Protein AF-A0ABD5ZAT4-F1 (afdb_monomer_lite)

Sequence (156 aa):
MLRTVLRVVGIVEFFRPGALVRTAERLALENPDECEMRPWMTPVMRSEGAILMVLARRGGSLSSFKKFVGVIGVLAMLFPRAYVDYGSKIAYADAGNCEWKPWVYPATRLVGVYYVLVALNEFRKGTAEPPVEENSSDREFTSLLRRAAPLPISGR

pLDDT: mean 86.97, std 13.58, range [45.69, 97.94]

Radius of gyration: 26.73 Å; chains: 1; bounding box: 85×37×62 Å

Organism: NCBI:txid1748331

Structure (mmCIF, N/CA/C/O backbone):
data_AF-A0ABD5ZAT4-F1
#
_entry.id   AF-A0ABD5ZAT4-F1
#
loop_
_atom_site.group_PDB
_atom_site.id
_atom_site.type_symbol
_atom_site.label_atom_id
_atom_site.label_alt_id
_atom_site.label_comp_id
_atom_site.label_asym_id
_atom_site.label_entity_id
_atom_site.label_seq_id
_atom_site.pdbx_PDB_ins_code
_atom_site.Cartn_x
_atom_site.Cartn_y
_atom_site.Cartn_z
_atom_site.occupancy
_atom_site.B_iso_or_equiv
_atom_site.auth_seq_id
_atom_site.auth_comp_id
_atom_site.auth_asym_id
_atom_site.auth_atom_id
_atom_site.pdbx_PDB_model_num
ATOM 1 N N . MET A 1 1 ? -7.875 -7.387 15.931 1.00 82.69 1 MET A N 1
ATOM 2 C CA . MET A 1 1 ? -7.405 -7.794 14.588 1.00 82.69 1 MET A CA 1
ATOM 3 C C . MET A 1 1 ? -6.485 -6.762 13.944 1.00 82.69 1 MET A C 1
ATOM 5 O O . MET A 1 1 ? -5.314 -7.075 13.810 1.00 82.69 1 MET A O 1
ATOM 9 N N . LEU A 1 2 ? -6.928 -5.531 13.637 1.00 86.44 2 LEU A N 1
ATOM 10 C CA . LEU A 1 2 ? -6.074 -4.542 12.943 1.00 86.44 2 LEU A CA 1
ATOM 11 C C . LEU A 1 2 ? -4.723 -4.280 13.637 1.00 86.44 2 LEU A C 1
ATOM 13 O O . LEU A 1 2 ? -3.692 -4.362 12.992 1.00 86.44 2 LEU A O 1
ATOM 17 N N . ARG A 1 3 ? -4.696 -4.057 14.960 1.00 89.62 3 ARG A N 1
ATOM 18 C CA . ARG A 1 3 ? -3.431 -3.868 15.706 1.00 89.62 3 ARG A CA 1
ATOM 19 C C . ARG A 1 3 ? -2.473 -5.059 15.590 1.00 89.62 3 ARG A C 1
ATOM 21 O O . ARG A 1 3 ? -1.267 -4.860 15.533 1.00 89.62 3 ARG A O 1
ATOM 28 N N . THR A 1 4 ? -3.001 -6.282 15.550 1.00 91.38 4 THR A N 1
ATOM 29 C CA . THR A 1 4 ? -2.197 -7.496 15.352 1.00 91.38 4 THR A CA 1
ATOM 30 C C . THR A 1 4 ? -1.582 -7.504 13.958 1.00 91.38 4 THR A C 1
ATOM 32 O O . THR A 1 4 ? -0.388 -7.743 13.839 1.00 91.38 4 THR A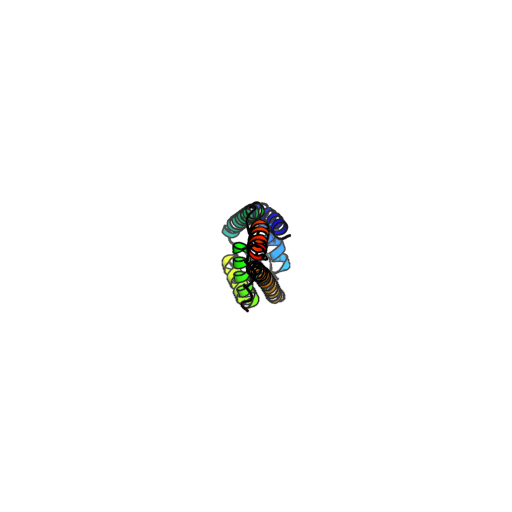 O 1
ATOM 35 N N . VAL A 1 5 ? -2.369 -7.164 12.931 1.00 90.88 5 VAL A N 1
ATOM 36 C CA . VAL A 1 5 ? -1.883 -7.042 11.548 1.00 90.88 5 VAL A CA 1
ATOM 37 C C . VAL A 1 5 ? -0.784 -5.984 11.459 1.00 90.88 5 VAL A C 1
ATOM 39 O O . VAL A 1 5 ? 0.312 -6.305 11.022 1.00 90.88 5 VAL A O 1
ATOM 42 N N . LEU A 1 6 ? -1.024 -4.768 11.969 1.00 91.81 6 LEU A N 1
ATOM 43 C CA . LEU A 1 6 ? -0.026 -3.687 11.978 1.00 91.81 6 LEU A CA 1
ATOM 44 C C . LEU A 1 6 ? 1.262 -4.098 12.701 1.00 91.81 6 LEU A C 1
ATOM 46 O O . LEU A 1 6 ? 2.353 -3.755 12.264 1.00 91.81 6 LEU A O 1
ATOM 50 N N . ARG A 1 7 ? 1.148 -4.853 13.801 1.00 94.19 7 ARG A N 1
ATOM 51 C CA . ARG A 1 7 ? 2.309 -5.356 14.540 1.00 94.19 7 ARG A CA 1
ATOM 52 C C . ARG A 1 7 ? 3.110 -6.359 13.717 1.00 94.19 7 ARG A C 1
ATOM 54 O O . ARG A 1 7 ? 4.326 -6.237 13.661 1.00 94.19 7 ARG A O 1
ATOM 61 N N . VAL A 1 8 ? 2.448 -7.350 13.124 1.00 94.75 8 VAL A N 1
ATOM 62 C CA . VAL A 1 8 ? 3.117 -8.395 12.336 1.00 94.75 8 VAL A CA 1
ATOM 63 C C . VAL A 1 8 ? 3.771 -7.781 11.102 1.00 94.75 8 VAL A C 1
ATOM 65 O O . VAL A 1 8 ? 4.966 -7.973 10.904 1.00 94.75 8 VAL A O 1
ATOM 68 N N . VAL A 1 9 ? 3.021 -6.988 10.332 1.00 92.38 9 VAL A N 1
ATOM 69 C CA . VAL A 1 9 ? 3.533 -6.288 9.144 1.00 92.38 9 VAL A CA 1
ATOM 70 C C . VAL A 1 9 ? 4.695 -5.375 9.527 1.00 92.38 9 VAL A C 1
ATOM 72 O O . VAL A 1 9 ? 5.774 -5.501 8.959 1.00 92.38 9 VAL A O 1
ATOM 75 N N . GLY A 1 10 ? 4.531 -4.554 10.570 1.00 93.75 10 GLY A N 1
ATOM 76 C CA . GLY A 1 10 ? 5.574 -3.628 11.000 1.00 93.75 10 GLY A CA 1
ATOM 77 C C . GLY A 1 10 ? 6.863 -4.313 11.463 1.00 93.75 10 GLY A C 1
ATOM 78 O O . GLY A 1 10 ? 7.951 -3.812 11.195 1.00 93.75 10 GLY A O 1
ATOM 79 N N . ILE A 1 11 ? 6.775 -5.485 12.105 1.00 95.62 11 ILE A N 1
ATOM 80 C CA . ILE A 1 11 ? 7.957 -6.295 12.444 1.00 95.62 11 ILE A CA 1
ATOM 81 C C . ILE A 1 11 ? 8.647 -6.790 11.168 1.00 95.62 11 ILE A C 1
ATOM 83 O O . ILE A 1 11 ? 9.867 -6.675 11.044 1.00 95.62 11 ILE A O 1
ATOM 87 N N . VAL A 1 12 ? 7.889 -7.340 10.219 1.00 94.94 12 VAL A N 1
ATOM 88 C CA . VAL A 1 12 ? 8.457 -7.895 8.983 1.00 94.94 12 VAL A CA 1
ATOM 89 C C . VAL A 1 12 ? 9.127 -6.800 8.148 1.00 94.94 12 VAL A C 1
ATOM 91 O O . VAL A 1 12 ? 10.279 -6.975 7.752 1.00 94.94 12 VAL A O 1
ATOM 94 N N . GLU A 1 13 ? 8.462 -5.662 7.941 1.00 92.69 13 GLU A N 1
ATOM 95 C CA . GLU A 1 13 ? 8.998 -4.521 7.183 1.00 92.69 13 GLU A CA 1
ATOM 96 C C . GLU A 1 13 ? 10.232 -3.903 7.838 1.00 92.69 13 GLU A C 1
ATOM 98 O O . GLU A 1 13 ? 11.193 -3.560 7.152 1.00 92.69 13 GLU A O 1
ATOM 103 N N . PHE A 1 14 ? 10.256 -3.809 9.168 1.00 95.31 14 PHE A N 1
ATOM 104 C CA . PHE A 1 14 ? 11.393 -3.231 9.875 1.00 95.31 14 PHE A CA 1
ATOM 105 C C . PHE A 1 14 ? 12.643 -4.118 9.793 1.00 95.31 14 PHE A C 1
ATOM 107 O O . PHE A 1 14 ? 13.739 -3.643 9.486 1.00 95.31 14 PHE A O 1
ATOM 114 N N . PHE A 1 15 ? 12.497 -5.419 10.059 1.00 95.62 15 PHE A N 1
ATOM 115 C CA . PHE A 1 15 ? 13.648 -6.319 10.150 1.00 95.62 15 PHE A CA 1
ATOM 116 C C . PHE A 1 15 ? 14.069 -6.900 8.803 1.00 95.62 15 PHE A C 1
ATOM 118 O O . PHE A 1 15 ? 15.264 -7.095 8.570 1.00 95.62 15 PHE A O 1
ATOM 125 N N . ARG A 1 16 ? 13.119 -7.204 7.915 1.00 94.31 16 ARG A N 1
ATOM 126 C CA . ARG A 1 16 ? 13.392 -7.876 6.637 1.00 94.31 16 ARG A CA 1
ATOM 127 C C . ARG A 1 16 ? 12.632 -7.249 5.462 1.00 94.31 16 ARG A C 1
ATOM 129 O O . ARG A 1 16 ? 11.963 -7.982 4.729 1.00 94.31 16 ARG A O 1
ATOM 136 N N . PRO A 1 17 ? 12.812 -5.939 5.199 1.00 91.62 17 PRO A N 1
ATOM 137 C CA . PRO A 1 17 ? 12.137 -5.266 4.088 1.00 91.62 17 PRO A CA 1
ATOM 138 C C . PRO A 1 17 ? 12.448 -5.946 2.750 1.00 91.62 17 PRO A C 1
ATOM 140 O O . PRO A 1 17 ? 11.538 -6.301 2.013 1.00 91.62 17 PRO A O 1
ATOM 143 N N . GLY A 1 18 ? 13.719 -6.271 2.482 1.00 91.50 18 GLY A N 1
ATOM 144 C CA . GLY A 1 18 ? 14.108 -6.911 1.221 1.00 91.50 18 GLY A CA 1
ATOM 145 C C . GLY A 1 18 ? 13.527 -8.314 1.009 1.00 91.50 18 GLY A C 1
ATOM 146 O O . GLY A 1 18 ? 13.319 -8.719 -0.127 1.00 91.50 18 GLY A O 1
ATOM 147 N N . ALA A 1 19 ? 13.241 -9.074 2.073 1.00 91.75 19 ALA A N 1
ATOM 148 C CA . ALA A 1 19 ? 12.583 -10.375 1.916 1.00 91.75 19 ALA A CA 1
ATOM 149 C C . ALA A 1 19 ? 11.103 -10.211 1.539 1.00 91.75 19 ALA A C 1
ATOM 151 O O . ALA A 1 19 ? 10.592 -10.981 0.726 1.00 91.75 19 ALA A O 1
ATOM 152 N N . LEU A 1 20 ? 10.439 -9.200 2.108 1.00 90.81 20 LEU A N 1
ATOM 153 C CA . LEU A 1 20 ? 9.064 -8.847 1.773 1.00 90.81 20 LEU A CA 1
ATOM 154 C C . LEU A 1 20 ? 8.967 -8.357 0.325 1.00 90.81 20 LEU A C 1
ATOM 156 O O . LEU A 1 20 ? 8.153 -8.891 -0.423 1.00 90.81 20 LEU A O 1
ATOM 160 N N . VAL A 1 21 ? 9.848 -7.435 -0.082 1.00 92.62 21 VAL A N 1
ATOM 161 C CA . VAL A 1 21 ? 9.916 -6.912 -1.458 1.00 92.62 21 VAL A CA 1
ATOM 162 C C . VAL A 1 21 ? 10.120 -8.038 -2.462 1.00 92.62 21 VAL A C 1
ATOM 164 O O . VAL A 1 21 ? 9.254 -8.243 -3.299 1.00 92.62 21 VAL A O 1
ATOM 167 N N . ARG A 1 22 ? 11.161 -8.867 -2.301 1.00 93.25 22 ARG A N 1
ATOM 168 C CA . ARG A 1 22 ? 11.422 -9.984 -3.228 1.00 93.25 22 ARG A CA 1
ATOM 169 C C . ARG A 1 22 ? 10.258 -10.964 -3.338 1.00 93.25 22 ARG A C 1
ATOM 171 O O . ARG A 1 22 ? 10.038 -11.559 -4.387 1.00 93.25 22 ARG A O 1
ATOM 178 N N . THR A 1 23 ? 9.527 -11.180 -2.246 1.00 94.75 23 THR A N 1
ATOM 179 C CA . THR A 1 23 ? 8.347 -12.056 -2.267 1.00 94.75 23 THR A CA 1
ATOM 180 C C . THR A 1 23 ? 7.201 -11.402 -3.038 1.00 94.75 23 THR A C 1
ATOM 182 O O . THR A 1 23 ? 6.550 -12.069 -3.839 1.00 94.75 23 THR A O 1
ATOM 185 N N . ALA A 1 24 ? 6.972 -10.105 -2.820 1.00 92.62 24 ALA A N 1
ATOM 186 C CA . ALA A 1 24 ? 5.960 -9.336 -3.532 1.00 92.62 24 ALA A CA 1
ATOM 187 C C . ALA A 1 24 ? 6.279 -9.228 -5.032 1.00 92.62 24 ALA A C 1
ATOM 189 O O . ALA A 1 24 ? 5.399 -9.475 -5.849 1.00 92.62 24 ALA A O 1
ATOM 190 N N . GLU A 1 25 ? 7.533 -8.948 -5.390 1.00 94.94 25 GLU A N 1
ATOM 191 C CA . GLU A 1 25 ? 8.031 -8.903 -6.769 1.00 94.94 25 GLU A CA 1
ATOM 192 C C . GLU A 1 25 ? 7.818 -10.239 -7.477 1.00 94.94 25 GLU A C 1
ATOM 194 O O . GLU A 1 25 ? 7.163 -10.279 -8.510 1.00 94.94 25 GLU A O 1
ATOM 199 N N . ARG A 1 26 ? 8.257 -11.361 -6.892 1.00 95.69 26 ARG A N 1
ATOM 200 C CA . ARG A 1 26 ? 8.049 -12.698 -7.483 1.00 95.69 26 ARG A CA 1
ATOM 201 C C . ARG A 1 26 ? 6.583 -13.043 -7.709 1.00 95.69 26 ARG A C 1
ATOM 203 O O . ARG A 1 26 ? 6.258 -13.815 -8.608 1.00 95.69 26 ARG A O 1
ATOM 210 N N . LEU A 1 27 ? 5.706 -12.527 -6.853 1.00 95.88 27 LEU A N 1
ATOM 211 C CA . LEU A 1 27 ? 4.276 -12.750 -6.980 1.00 95.88 27 LEU A CA 1
ATOM 212 C C . LEU A 1 27 ? 3.680 -11.870 -8.085 1.00 95.88 27 LEU A C 1
ATOM 214 O O . LEU A 1 27 ? 2.877 -12.361 -8.876 1.00 95.88 27 LEU A O 1
ATOM 218 N N . ALA A 1 28 ? 4.051 -10.590 -8.128 1.00 95.38 28 ALA A N 1
ATOM 219 C CA . ALA A 1 28 ? 3.355 -9.554 -8.886 1.00 95.38 28 ALA A CA 1
ATOM 220 C C . ALA A 1 28 ? 4.006 -9.186 -10.229 1.00 95.38 28 ALA A C 1
ATOM 222 O O . ALA A 1 28 ? 3.290 -8.767 -11.136 1.00 95.38 28 ALA A O 1
ATOM 223 N N . LEU A 1 29 ? 5.318 -9.350 -10.381 1.00 95.88 29 LEU A N 1
ATOM 224 C CA . LEU A 1 29 ? 6.051 -9.052 -11.612 1.00 95.88 29 LEU A CA 1
ATOM 225 C C . LEU A 1 29 ? 6.209 -10.302 -12.483 1.00 95.88 29 LEU A C 1
ATOM 227 O O . LEU A 1 29 ? 6.262 -11.434 -11.995 1.00 95.88 29 LEU A O 1
ATOM 231 N N . GLU A 1 30 ? 6.265 -10.100 -13.793 1.00 96.00 30 GLU A N 1
ATOM 232 C CA . GLU A 1 30 ? 6.644 -11.130 -14.760 1.00 96.00 30 GLU A CA 1
ATOM 233 C C . GLU A 1 30 ? 8.159 -11.317 -14.814 1.00 96.00 30 GLU A C 1
ATOM 235 O O . GLU A 1 30 ? 8.614 -12.460 -14.830 1.00 96.00 30 GLU A O 1
ATOM 240 N N . ASN A 1 31 ? 8.920 -10.228 -14.703 1.00 94.56 31 ASN A N 1
ATOM 241 C CA . ASN A 1 31 ? 10.381 -10.185 -14.736 1.00 94.56 31 ASN A CA 1
ATOM 242 C C . ASN A 1 31 ? 10.980 -9.592 -13.436 1.00 94.56 31 ASN A C 1
ATOM 244 O O . ASN A 1 31 ? 11.614 -8.539 -13.453 1.00 94.56 31 ASN A O 1
ATOM 248 N N . PRO A 1 32 ? 10.806 -10.249 -12.272 1.00 91.62 32 PRO A N 1
ATOM 249 C CA . PRO A 1 32 ? 11.224 -9.694 -10.980 1.00 91.62 32 PRO A CA 1
ATOM 250 C C . PRO A 1 32 ? 12.737 -9.454 -10.857 1.00 91.62 32 PRO A C 1
ATOM 252 O O . PRO A 1 32 ? 13.141 -8.560 -10.123 1.00 91.62 32 PRO A O 1
ATOM 255 N N . ASP A 1 33 ? 13.567 -10.235 -11.555 1.00 91.19 33 ASP A N 1
ATOM 256 C CA . ASP A 1 33 ? 15.030 -10.124 -11.477 1.00 91.19 33 ASP A CA 1
ATOM 257 C C . ASP A 1 33 ? 15.594 -8.967 -12.326 1.00 91.19 33 ASP A C 1
ATOM 259 O O . ASP A 1 33 ? 16.773 -8.638 -12.207 1.00 91.19 33 ASP A O 1
ATOM 263 N N . GLU A 1 34 ? 14.762 -8.340 -13.165 1.00 90.94 34 GLU A N 1
ATOM 264 C CA . GLU A 1 34 ? 15.145 -7.214 -14.027 1.00 90.94 34 GLU A CA 1
ATOM 265 C C . GLU A 1 34 ? 14.803 -5.849 -13.417 1.00 90.94 34 GLU A C 1
ATOM 267 O O . GLU A 1 34 ? 15.232 -4.833 -13.946 1.00 90.94 34 GLU A O 1
ATOM 272 N N . CYS A 1 35 ? 14.065 -5.810 -12.304 1.00 91.62 35 CYS A N 1
ATOM 273 C CA . CYS A 1 35 ? 13.652 -4.574 -11.643 1.00 91.62 35 CYS A CA 1
ATOM 274 C C . CYS A 1 35 ? 14.652 -4.130 -10.573 1.00 91.62 35 CYS A C 1
ATOM 276 O O . CYS A 1 35 ? 14.840 -4.805 -9.557 1.00 91.62 35 CYS A O 1
ATOM 278 N N . GLU A 1 36 ? 15.234 -2.940 -10.725 1.00 93.19 36 GLU A N 1
ATOM 279 C CA . GLU A 1 36 ? 16.168 -2.392 -9.745 1.00 93.19 36 GLU A CA 1
ATOM 280 C C . GLU A 1 36 ? 15.449 -1.479 -8.742 1.00 93.19 36 GLU A C 1
ATOM 282 O O . GLU A 1 36 ? 15.117 -0.322 -9.018 1.00 93.19 36 GLU A O 1
ATOM 287 N N . MET A 1 37 ? 15.217 -1.975 -7.522 1.00 93.62 37 MET A N 1
ATOM 288 C CA . MET A 1 37 ? 14.647 -1.152 -6.452 1.00 93.62 37 MET A CA 1
ATOM 289 C C . MET A 1 37 ? 15.626 -0.048 -6.027 1.00 93.62 37 MET A C 1
ATOM 291 O O . MET A 1 37 ? 16.796 -0.298 -5.729 1.00 93.62 37 MET A O 1
ATOM 295 N N . ARG A 1 38 ? 15.130 1.187 -5.897 1.00 94.62 38 ARG A N 1
ATOM 296 C CA . ARG A 1 38 ? 15.958 2.321 -5.476 1.00 94.62 38 ARG A CA 1
ATOM 297 C C . ARG A 1 38 ? 16.512 2.109 -4.057 1.00 94.62 38 ARG A C 1
ATOM 299 O O . ARG A 1 38 ? 15.757 1.730 -3.156 1.00 94.62 38 ARG A O 1
ATOM 306 N N . PRO A 1 39 ? 17.780 2.475 -3.784 1.00 93.62 39 PRO A N 1
ATOM 307 C CA . PRO A 1 39 ? 18.404 2.267 -2.472 1.00 93.62 39 PRO A CA 1
ATOM 308 C C . PRO A 1 39 ? 17.656 2.909 -1.296 1.00 93.62 39 PRO A C 1
ATOM 310 O O . PRO A 1 39 ? 17.673 2.384 -0.182 1.00 93.62 39 PRO A O 1
ATOM 313 N N . TRP A 1 40 ? 16.971 4.032 -1.536 1.00 94.38 40 TRP A N 1
ATOM 314 C CA . TRP A 1 40 ? 16.236 4.770 -0.508 1.00 94.38 40 TRP A CA 1
ATOM 315 C C . TRP A 1 40 ? 14.914 4.099 -0.093 1.00 94.38 40 TRP A C 1
ATOM 317 O O . TRP A 1 40 ? 14.386 4.409 0.975 1.00 94.38 40 TRP A O 1
ATOM 327 N N . MET A 1 41 ? 14.407 3.128 -0.860 1.00 94.25 41 MET A N 1
ATOM 328 C CA . MET A 1 41 ? 13.194 2.393 -0.487 1.00 94.25 41 MET A CA 1
ATOM 329 C C . MET A 1 41 ? 13.399 1.564 0.779 1.00 94.25 41 MET A C 1
ATOM 331 O O . MET A 1 41 ? 12.529 1.525 1.644 1.00 94.25 41 MET A O 1
ATOM 335 N N . THR A 1 42 ? 14.581 0.966 0.950 1.00 93.81 42 THR A N 1
ATOM 336 C CA . THR A 1 42 ? 14.893 0.165 2.143 1.00 93.81 42 THR A CA 1
ATOM 337 C C . THR A 1 42 ? 14.755 0.966 3.447 1.00 93.81 42 THR A C 1
ATOM 339 O O . THR A 1 42 ? 14.051 0.500 4.347 1.00 93.81 42 THR A O 1
ATOM 342 N N . PRO A 1 43 ? 15.386 2.149 3.612 1.00 95.69 43 PRO A N 1
ATOM 343 C CA . PRO A 1 43 ? 15.181 2.947 4.815 1.00 95.69 43 PRO A CA 1
ATOM 344 C C . PRO A 1 43 ? 13.736 3.440 4.964 1.00 95.69 43 PRO A C 1
ATOM 346 O O . PRO A 1 43 ? 13.243 3.436 6.088 1.00 95.69 43 PRO A O 1
ATOM 349 N N . VAL A 1 44 ? 13.025 3.772 3.878 1.00 95.19 44 VAL A N 1
ATOM 350 C CA . VAL A 1 44 ? 11.605 4.170 3.953 1.00 95.19 44 VAL A CA 1
ATOM 351 C C . VAL A 1 44 ? 10.720 3.045 4.486 1.00 95.19 44 VAL A C 1
ATOM 353 O O . VAL A 1 44 ? 9.957 3.276 5.421 1.00 95.19 44 VAL A O 1
ATOM 356 N N . MET A 1 45 ? 10.881 1.818 3.990 1.00 93.75 45 MET A N 1
ATOM 357 C CA . MET A 1 45 ? 10.143 0.655 4.494 1.00 93.75 45 MET A CA 1
ATOM 358 C C . MET A 1 45 ? 10.460 0.359 5.964 1.00 93.75 45 MET A C 1
ATOM 360 O O . MET A 1 45 ? 9.581 -0.013 6.739 1.00 93.75 45 MET A O 1
ATOM 364 N N . ARG A 1 46 ? 11.712 0.563 6.395 1.00 95.56 46 ARG A N 1
ATOM 365 C CA . ARG A 1 46 ? 12.057 0.446 7.820 1.00 95.56 46 ARG A CA 1
ATOM 366 C C . ARG A 1 46 ? 11.349 1.510 8.651 1.00 95.56 46 ARG A C 1
ATOM 368 O O . ARG A 1 46 ? 10.827 1.200 9.720 1.00 95.56 46 ARG A O 1
ATOM 375 N N . SER A 1 47 ? 11.319 2.754 8.182 1.00 97.06 47 SER A N 1
ATOM 376 C CA . SER A 1 47 ? 10.584 3.826 8.852 1.00 97.06 47 SER A CA 1
ATOM 377 C C . SER A 1 47 ? 9.088 3.516 8.932 1.00 97.06 47 SER A C 1
ATOM 379 O O . SER A 1 47 ? 8.494 3.692 9.996 1.00 97.06 47 SER A O 1
ATOM 381 N N . GLU A 1 48 ? 8.496 2.988 7.861 1.00 94.12 48 GLU A N 1
ATOM 382 C CA . GLU A 1 48 ? 7.103 2.538 7.831 1.00 94.12 48 GLU A CA 1
ATOM 383 C C . GLU A 1 48 ? 6.848 1.443 8.872 1.00 94.12 48 GLU A C 1
ATOM 385 O O . GLU A 1 48 ? 6.001 1.617 9.752 1.00 94.12 48 GLU A O 1
ATOM 390 N N . GLY A 1 49 ? 7.663 0.386 8.884 1.00 94.38 49 GLY A N 1
ATOM 391 C CA . GLY A 1 49 ? 7.533 -0.692 9.859 1.00 94.38 49 GLY A CA 1
ATOM 392 C C . GLY A 1 49 ? 7.638 -0.206 11.311 1.00 94.38 49 GLY A C 1
ATOM 393 O O . GLY A 1 49 ? 6.861 -0.625 12.178 1.00 94.38 49 GLY A O 1
ATOM 394 N N . ALA A 1 50 ? 8.536 0.747 11.589 1.00 96.25 50 ALA A N 1
ATOM 395 C CA . ALA A 1 50 ? 8.638 1.390 12.899 1.00 96.25 50 ALA A CA 1
ATOM 396 C C . ALA A 1 50 ? 7.362 2.167 13.267 1.00 96.25 50 ALA A C 1
ATOM 398 O O . ALA A 1 50 ? 6.838 2.007 14.374 1.00 96.25 50 ALA A O 1
ATOM 399 N N . ILE A 1 51 ? 6.826 2.962 12.337 1.00 95.12 51 ILE A N 1
ATOM 400 C CA . ILE A 1 51 ? 5.581 3.720 12.516 1.00 95.12 51 ILE A CA 1
ATOM 401 C C . ILE A 1 51 ? 4.409 2.770 12.795 1.00 95.12 51 ILE A C 1
ATOM 403 O O . ILE A 1 51 ? 3.664 2.983 13.758 1.00 95.12 51 ILE A O 1
ATOM 407 N N . LEU A 1 52 ? 4.274 1.686 12.025 1.00 93.50 52 LEU A N 1
ATOM 408 C CA . LEU A 1 52 ? 3.231 0.674 12.214 1.00 93.50 52 LEU A CA 1
ATOM 409 C C . LEU A 1 52 ? 3.328 0.002 13.588 1.00 93.50 52 LEU A C 1
ATOM 411 O O . LEU A 1 52 ? 2.315 -0.154 14.276 1.00 93.50 52 LEU A O 1
ATOM 415 N N . MET A 1 53 ? 4.537 -0.336 14.042 1.00 93.94 53 MET A N 1
ATOM 416 C CA . MET A 1 53 ? 4.753 -0.890 15.381 1.00 93.94 53 MET A CA 1
ATOM 417 C C . MET A 1 53 ? 4.380 0.098 16.496 1.00 93.94 53 MET A C 1
ATOM 419 O O . MET A 1 53 ? 3.805 -0.316 17.508 1.00 93.94 53 MET A O 1
ATOM 423 N N . VAL A 1 54 ? 4.681 1.390 16.334 1.00 94.06 54 VAL A N 1
ATOM 424 C CA . VAL A 1 54 ? 4.285 2.441 17.288 1.00 94.06 54 VAL A CA 1
ATOM 425 C C . VAL A 1 54 ? 2.764 2.588 17.326 1.00 94.06 54 VAL A C 1
ATOM 427 O O . VAL A 1 54 ? 2.173 2.569 18.407 1.00 94.06 54 VAL A O 1
ATOM 430 N N . LEU A 1 55 ? 2.107 2.656 16.165 1.00 93.12 55 LEU A N 1
ATOM 431 C CA . LEU A 1 55 ? 0.644 2.683 16.046 1.00 93.12 55 LEU A CA 1
ATOM 432 C C . LEU A 1 55 ? -0.008 1.453 16.686 1.00 93.12 55 LEU A C 1
ATOM 434 O O . LEU A 1 55 ? -1.013 1.580 17.384 1.00 93.12 55 LEU A O 1
ATOM 438 N N . ALA A 1 56 ? 0.576 0.268 16.502 1.00 91.81 56 ALA A N 1
ATOM 439 C CA . ALA A 1 56 ? 0.077 -0.973 17.087 1.00 91.81 56 ALA A CA 1
ATOM 440 C C . ALA A 1 56 ? 0.232 -1.034 18.617 1.00 91.81 56 ALA A C 1
ATOM 442 O O . ALA A 1 56 ? -0.525 -1.757 19.273 1.00 91.81 56 ALA A O 1
ATOM 443 N N . ARG A 1 57 ? 1.217 -0.319 19.183 1.00 91.50 57 ARG A N 1
ATOM 444 C CA . ARG A 1 57 ? 1.444 -0.216 20.634 1.00 91.50 57 ARG A CA 1
ATOM 445 C C . ARG A 1 57 ? 0.607 0.874 21.297 1.00 91.50 57 ARG A C 1
ATOM 447 O O . ARG A 1 57 ? 0.236 0.714 22.456 1.00 91.50 57 ARG A O 1
ATOM 454 N N . ARG A 1 58 ? 0.300 1.968 20.595 1.00 88.25 58 ARG A N 1
ATOM 455 C CA . ARG A 1 58 ? -0.516 3.059 21.143 1.00 88.25 58 ARG A CA 1
ATOM 456 C C . ARG A 1 58 ? -1.930 2.561 21.479 1.00 88.25 58 ARG A C 1
ATOM 458 O O . ARG A 1 58 ? -2.616 1.965 20.650 1.00 88.25 58 ARG A O 1
ATOM 465 N N . GLY A 1 59 ? -2.381 2.844 22.703 1.00 75.94 59 GLY A N 1
ATOM 466 C CA . GLY A 1 59 ? -3.722 2.486 23.186 1.00 75.94 59 GLY A CA 1
ATOM 467 C C . GLY A 1 59 ? -4.863 3.292 22.551 1.00 75.94 59 GLY A C 1
ATOM 468 O O . GLY A 1 59 ? -6.018 2.881 22.652 1.00 75.94 59 GLY A O 1
ATOM 469 N N . GLY A 1 60 ? 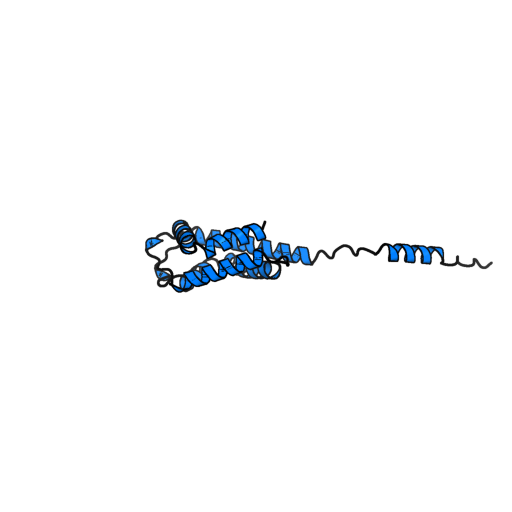-4.547 4.393 21.860 1.00 82.44 60 GLY A N 1
ATOM 470 C CA . GLY A 1 60 ? -5.515 5.305 21.249 1.00 82.44 60 GLY A CA 1
ATOM 471 C C . GLY A 1 60 ? -6.239 4.760 20.012 1.00 82.44 60 GLY A C 1
ATOM 472 O O . GLY A 1 60 ? -5.966 3.659 19.514 1.00 82.44 60 GLY A O 1
ATOM 473 N N . SER A 1 61 ? -7.183 5.561 19.512 1.00 86.19 61 SER A N 1
ATOM 474 C CA . SER A 1 61 ? -7.953 5.240 18.310 1.00 86.19 61 SER A CA 1
ATOM 475 C C . SER A 1 61 ? -7.077 5.257 17.055 1.00 86.19 61 SER A C 1
ATOM 477 O O . SER A 1 61 ? -6.249 6.143 16.860 1.00 86.19 61 SER A O 1
ATOM 479 N N . LEU A 1 62 ? -7.308 4.289 16.165 1.00 89.06 62 LEU A N 1
ATOM 480 C CA . LEU A 1 62 ? -6.701 4.234 14.832 1.00 89.06 62 LEU A CA 1
ATOM 481 C C . LEU A 1 62 ? -7.548 4.974 13.783 1.00 89.06 62 LEU A C 1
ATOM 483 O O . LEU A 1 62 ? -7.371 4.739 12.591 1.00 89.06 62 LEU A O 1
ATOM 487 N N . SER A 1 63 ? -8.485 5.832 14.201 1.00 88.75 63 SER A N 1
ATOM 488 C CA . SER A 1 63 ? -9.433 6.497 13.298 1.00 88.75 63 SER A CA 1
ATOM 489 C C . SER A 1 63 ? -8.734 7.267 12.176 1.00 88.75 63 SER A C 1
ATOM 491 O O . SER A 1 63 ? -9.001 7.013 11.004 1.00 88.75 63 SER A O 1
ATOM 493 N N . SER A 1 64 ? -7.769 8.134 12.506 1.00 90.25 64 SER A N 1
ATOM 494 C CA . SER A 1 64 ? -7.021 8.908 11.502 1.00 90.25 64 SER A CA 1
ATOM 495 C C . SER A 1 64 ? -6.260 8.011 10.528 1.00 90.25 64 SER A C 1
ATOM 497 O O . SER A 1 64 ? -6.279 8.255 9.326 1.00 90.25 64 SER A O 1
ATOM 499 N N . PHE A 1 65 ? -5.659 6.927 11.028 1.00 91.19 65 PHE A N 1
ATOM 500 C CA . PHE A 1 65 ? -4.972 5.946 10.189 1.00 91.19 65 PHE A CA 1
ATOM 501 C C . PHE A 1 65 ? -5.946 5.233 9.238 1.00 91.19 65 PHE A C 1
ATOM 503 O O . PHE A 1 65 ? -5.677 5.135 8.047 1.00 91.19 65 PHE A O 1
ATOM 510 N N . LYS A 1 66 ? -7.115 4.797 9.723 1.00 91.88 66 LYS A N 1
ATOM 511 C CA . LYS A 1 66 ? -8.145 4.164 8.881 1.00 91.88 66 LYS A CA 1
ATOM 512 C C . LYS A 1 66 ? -8.688 5.116 7.819 1.00 91.88 66 LYS A C 1
ATOM 514 O O . LYS A 1 66 ? -8.896 4.689 6.690 1.00 91.88 66 LYS A O 1
ATOM 519 N N . LYS A 1 67 ? -8.895 6.394 8.157 1.00 92.69 67 LYS A N 1
ATOM 520 C CA . LYS A 1 67 ? -9.312 7.426 7.193 1.00 92.69 67 LYS A CA 1
ATOM 521 C C . LYS A 1 67 ? -8.250 7.634 6.116 1.00 92.69 67 LYS A C 1
ATOM 523 O O . LYS A 1 67 ? -8.586 7.630 4.938 1.00 92.69 67 LYS A O 1
ATOM 528 N N . PHE A 1 68 ? -6.982 7.743 6.514 1.00 94.12 68 PHE A N 1
ATOM 529 C CA . PHE A 1 68 ? -5.853 7.851 5.590 1.00 94.12 68 PHE A CA 1
ATOM 530 C C . PHE A 1 68 ? -5.776 6.648 4.637 1.00 94.12 68 PHE A C 1
ATOM 532 O O . PHE A 1 68 ? -5.767 6.828 3.422 1.00 94.12 68 PHE A O 1
ATOM 539 N N . VAL A 1 69 ? -5.831 5.424 5.172 1.00 93.88 69 VAL A N 1
ATOM 540 C CA . VAL A 1 69 ? -5.880 4.190 4.369 1.00 93.88 69 VAL A CA 1
ATOM 541 C C . VAL A 1 69 ? -7.099 4.176 3.441 1.00 93.88 69 VAL A C 1
ATOM 543 O O . VAL A 1 69 ? -6.988 3.736 2.304 1.00 93.88 69 VAL A O 1
ATOM 546 N N . GLY A 1 70 ? -8.238 4.718 3.877 1.00 95.38 70 GLY A N 1
ATOM 547 C CA . GLY A 1 70 ? -9.421 4.907 3.038 1.00 95.38 70 GLY A CA 1
ATOM 548 C C . GLY A 1 70 ? -9.170 5.782 1.811 1.00 95.38 70 GLY A C 1
ATOM 549 O O . GLY A 1 70 ? -9.575 5.404 0.717 1.00 95.38 70 GLY A O 1
ATOM 550 N N . VAL A 1 71 ? -8.466 6.90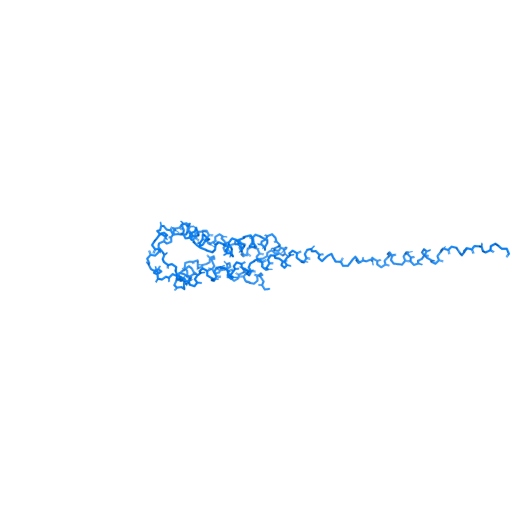9 1.965 1.00 96.50 71 VAL A N 1
ATOM 551 C CA . VAL A 1 71 ? -8.098 7.796 0.842 1.00 96.50 71 VAL A CA 1
ATOM 552 C C . VAL A 1 71 ? -7.201 7.064 -0.155 1.00 96.50 71 VAL A C 1
ATOM 554 O O . VAL A 1 71 ? -7.474 7.078 -1.355 1.00 96.50 71 VAL A O 1
ATOM 557 N N . ILE A 1 72 ? -6.182 6.357 0.340 1.00 96.06 72 ILE A N 1
ATOM 558 C CA . ILE A 1 72 ? -5.328 5.498 -0.494 1.00 96.06 72 ILE A CA 1
ATOM 559 C C . ILE A 1 72 ? -6.164 4.419 -1.196 1.00 96.06 72 ILE A C 1
ATOM 561 O O . ILE A 1 72 ? -5.984 4.161 -2.385 1.00 96.06 72 ILE A O 1
ATOM 565 N N . GLY A 1 73 ? -7.134 3.839 -0.486 1.00 96.44 73 GLY A N 1
ATOM 566 C CA . GLY A 1 73 ? -8.065 2.851 -1.015 1.00 96.44 73 GLY A CA 1
ATOM 567 C C . GLY A 1 73 ? -8.903 3.368 -2.181 1.00 96.44 73 GLY A C 1
ATOM 568 O O . GLY A 1 73 ? -9.061 2.658 -3.170 1.00 96.44 73 GLY A O 1
ATOM 569 N N . VAL A 1 74 ? -9.386 4.613 -2.113 1.00 97.69 74 VAL A N 1
ATOM 570 C CA . VAL A 1 74 ? -10.116 5.255 -3.221 1.00 97.69 74 VAL A CA 1
ATOM 571 C C . VAL A 1 74 ? -9.228 5.371 -4.459 1.00 97.69 74 VAL A C 1
ATOM 573 O O . VAL A 1 74 ? -9.662 5.009 -5.553 1.00 97.69 74 VAL A O 1
ATOM 576 N N . LEU A 1 75 ? -7.978 5.819 -4.299 1.00 97.19 75 LEU A N 1
ATOM 577 C CA . LEU A 1 75 ? -7.033 5.937 -5.414 1.00 97.19 75 LEU A CA 1
ATOM 578 C C . LEU A 1 75 ? -6.754 4.572 -6.059 1.00 97.19 75 LEU A C 1
ATOM 580 O O . LEU A 1 75 ? -6.870 4.436 -7.276 1.00 97.19 75 LEU A O 1
ATOM 584 N N . ALA A 1 76 ? -6.465 3.553 -5.247 1.00 95.94 76 ALA A N 1
ATOM 585 C CA . ALA A 1 76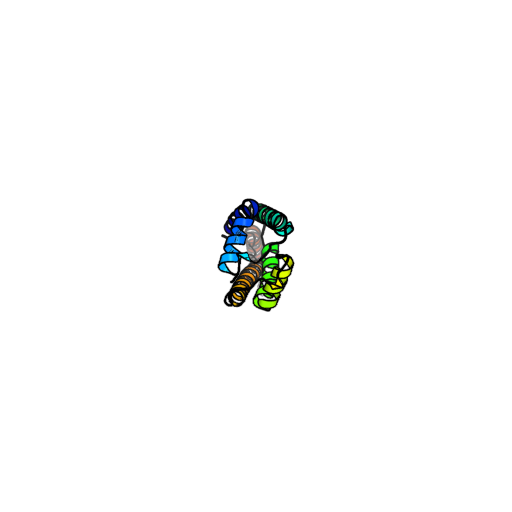 ? -6.221 2.188 -5.713 1.00 95.94 76 ALA A CA 1
ATOM 586 C C . ALA A 1 76 ? -7.458 1.556 -6.382 1.00 95.94 76 ALA A C 1
ATOM 588 O O . ALA A 1 76 ? -7.336 0.816 -7.357 1.00 95.94 76 ALA A O 1
ATOM 589 N N . MET A 1 77 ? -8.659 1.861 -5.884 1.00 96.88 77 MET A N 1
ATOM 590 C CA . MET A 1 77 ? -9.921 1.341 -6.411 1.00 96.88 77 MET A CA 1
ATOM 591 C C . MET A 1 77 ? -10.305 1.966 -7.759 1.00 96.88 77 MET A C 1
ATOM 593 O O . MET A 1 77 ? -10.784 1.258 -8.649 1.00 96.88 77 MET A O 1
ATOM 597 N N . LEU A 1 78 ? -10.162 3.286 -7.893 1.00 97.50 78 LEU A N 1
ATOM 598 C CA . LEU A 1 78 ? -10.608 4.024 -9.078 1.00 97.50 78 LEU A CA 1
ATOM 599 C C . LEU A 1 78 ? -9.552 4.044 -10.182 1.00 97.50 78 LEU A C 1
ATOM 601 O O . LEU A 1 78 ? -9.893 3.944 -11.358 1.00 97.50 78 LEU A O 1
ATOM 605 N N . PHE A 1 79 ? -8.276 4.125 -9.807 1.00 96.94 79 PHE A N 1
ATOM 606 C CA . PHE A 1 79 ? -7.168 4.295 -10.740 1.00 96.94 79 PHE A CA 1
ATOM 607 C C . PHE A 1 79 ? -6.063 3.252 -10.504 1.00 96.94 79 PHE A C 1
ATOM 609 O O . PHE A 1 79 ? -4.909 3.627 -10.304 1.00 96.94 79 PHE A O 1
ATOM 616 N N . PRO A 1 80 ? -6.363 1.936 -10.554 1.00 95.75 80 PRO A N 1
ATOM 617 C CA . PRO A 1 80 ? -5.397 0.894 -10.195 1.00 95.75 80 PRO A CA 1
ATOM 618 C C . PRO A 1 80 ? -4.129 0.928 -11.056 1.00 95.75 80 PRO A C 1
ATOM 620 O O . PRO A 1 80 ? -3.041 0.731 -10.530 1.00 95.75 80 PRO A O 1
ATOM 623 N N . ARG A 1 81 ? -4.248 1.221 -12.360 1.00 95.38 81 ARG A N 1
ATOM 624 C CA . ARG A 1 81 ? -3.087 1.347 -13.259 1.00 95.38 81 ARG A CA 1
ATOM 625 C C . ARG A 1 81 ? -2.203 2.525 -12.871 1.00 95.38 81 ARG A C 1
ATOM 627 O O . ARG A 1 81 ? -1.048 2.324 -12.534 1.00 95.38 81 ARG A O 1
ATOM 634 N N . ALA A 1 82 ? -2.776 3.726 -12.794 1.00 96.06 82 ALA A N 1
ATOM 635 C CA . ALA A 1 82 ? -2.022 4.919 -12.413 1.00 96.06 82 ALA A CA 1
ATOM 636 C C . ALA A 1 82 ? -1.395 4.790 -11.014 1.00 96.06 82 ALA A C 1
ATOM 638 O O . ALA A 1 82 ? -0.278 5.250 -10.797 1.00 96.06 82 ALA A O 1
ATOM 639 N N . TYR A 1 83 ? -2.093 4.135 -10.082 1.00 95.62 83 TYR A N 1
ATOM 640 C CA . TYR A 1 83 ? -1.589 3.843 -8.743 1.00 95.62 83 TYR A CA 1
ATOM 641 C C . TYR A 1 83 ? -0.337 2.954 -8.784 1.00 95.62 83 TYR A C 1
ATOM 643 O O . TYR A 1 83 ? 0.685 3.306 -8.194 1.00 95.62 83 TYR A O 1
ATOM 651 N N . VAL A 1 84 ? -0.404 1.826 -9.501 1.00 95.69 84 VAL A N 1
ATOM 652 C CA . VAL A 1 84 ? 0.723 0.892 -9.656 1.00 95.69 84 VAL A CA 1
ATOM 653 C C . VAL A 1 84 ? 1.874 1.546 -10.419 1.00 95.69 84 VAL A C 1
ATOM 655 O O . VAL A 1 84 ? 3.013 1.488 -9.961 1.00 95.69 84 VAL A O 1
ATOM 658 N N . ASP A 1 85 ? 1.598 2.238 -11.522 1.00 94.56 85 ASP A N 1
ATOM 659 C CA . ASP A 1 85 ? 2.623 2.861 -12.365 1.00 94.56 85 ASP A CA 1
ATOM 660 C C . ASP A 1 85 ? 3.367 3.976 -11.616 1.00 94.56 85 ASP A C 1
ATOM 662 O O . ASP A 1 85 ? 4.593 4.085 -11.687 1.00 94.56 85 ASP A O 1
ATOM 666 N N . TYR A 1 86 ? 2.642 4.805 -10.860 1.00 95.50 86 TYR A N 1
ATOM 667 C CA . TYR A 1 86 ? 3.251 5.861 -10.056 1.00 95.50 86 TYR A CA 1
ATOM 668 C C . TYR A 1 86 ? 4.067 5.286 -8.893 1.00 95.50 86 TYR A C 1
ATOM 670 O O . TYR A 1 86 ? 5.207 5.701 -8.682 1.00 95.50 86 TYR A O 1
ATOM 678 N N . GLY A 1 87 ? 3.527 4.283 -8.189 1.00 93.56 87 GLY A N 1
ATOM 679 C CA . GLY A 1 87 ? 4.260 3.557 -7.152 1.00 93.56 87 GLY A CA 1
ATOM 680 C C . GLY A 1 87 ? 5.540 2.915 -7.689 1.00 93.56 87 GLY A C 1
ATOM 681 O O . GLY A 1 87 ? 6.583 3.001 -7.048 1.00 93.56 87 GLY A O 1
ATOM 682 N N . SER A 1 88 ? 5.492 2.370 -8.906 1.00 94.88 88 SER A N 1
ATOM 683 C CA . SER A 1 88 ? 6.650 1.774 -9.578 1.00 94.88 88 SER A CA 1
ATOM 684 C C . SER A 1 88 ? 7.734 2.808 -9.863 1.00 94.88 88 SER A C 1
ATOM 686 O O . SER A 1 88 ? 8.891 2.585 -9.531 1.00 94.88 88 SER A O 1
ATOM 688 N N . LYS A 1 89 ? 7.373 3.977 -10.409 1.00 95.75 89 LYS A N 1
ATOM 689 C CA . LYS A 1 89 ? 8.327 5.073 -10.684 1.00 95.75 89 LYS A CA 1
ATOM 690 C C . LYS A 1 89 ? 9.031 5.579 -9.429 1.00 95.75 89 LYS A C 1
ATOM 692 O O . LYS A 1 89 ? 10.188 5.996 -9.489 1.00 95.75 89 LYS A O 1
ATOM 697 N N . ILE A 1 90 ? 8.321 5.553 -8.306 1.00 94.94 90 ILE A N 1
ATOM 698 C CA . ILE A 1 90 ? 8.876 5.880 -6.998 1.00 94.94 90 ILE A CA 1
ATOM 699 C C . ILE A 1 90 ? 9.817 4.762 -6.532 1.00 94.94 90 ILE A C 1
ATOM 701 O O . ILE A 1 90 ? 10.946 5.045 -6.142 1.00 94.94 90 ILE A O 1
ATOM 705 N N . ALA A 1 91 ? 9.370 3.508 -6.582 1.00 94.25 91 ALA A N 1
ATOM 706 C CA . ALA A 1 91 ? 10.078 2.380 -5.989 1.00 94.25 91 ALA A CA 1
ATOM 707 C C . ALA A 1 91 ? 11.317 1.932 -6.777 1.00 94.25 91 ALA A C 1
ATOM 709 O O . ALA A 1 91 ? 12.328 1.580 -6.168 1.00 94.25 91 ALA A O 1
ATOM 710 N N . TYR A 1 92 ? 11.264 1.977 -8.108 1.00 95.81 92 TYR A N 1
ATOM 711 C CA . TYR A 1 92 ? 12.279 1.403 -8.991 1.00 95.81 92 TYR A CA 1
ATOM 712 C C . TYR A 1 92 ? 13.074 2.479 -9.732 1.00 95.81 92 TYR A C 1
ATOM 714 O O . TYR A 1 92 ? 12.560 3.548 -10.092 1.00 95.81 92 TYR A O 1
ATOM 722 N N . ALA A 1 93 ? 14.365 2.215 -9.923 1.00 94.44 93 ALA A N 1
ATOM 723 C CA . ALA A 1 93 ? 15.257 3.054 -10.710 1.00 94.44 93 ALA A CA 1
ATOM 724 C C . ALA A 1 93 ? 14.848 3.036 -12.189 1.00 94.44 93 ALA A C 1
ATOM 726 O O . ALA A 1 93 ? 14.857 4.080 -12.843 1.00 94.44 93 ALA A O 1
ATOM 727 N N . ASP A 1 94 ? 14.385 1.879 -12.650 1.00 91.31 94 ASP A N 1
ATOM 728 C CA . ASP A 1 94 ? 14.101 1.520 -14.031 1.00 91.31 94 ASP A CA 1
ATOM 729 C C . ASP A 1 94 ? 12.658 1.022 -14.212 1.00 91.31 94 ASP A C 1
ATOM 731 O O . ASP A 1 94 ? 12.380 0.092 -14.958 1.00 91.31 94 ASP A O 1
ATOM 735 N N . ALA A 1 95 ? 11.703 1.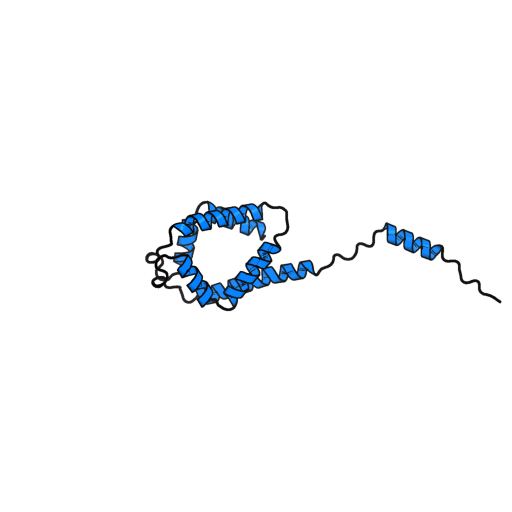695 -13.566 1.00 90.69 95 ALA A N 1
ATOM 736 C CA . ALA A 1 95 ? 10.290 1.303 -13.530 1.00 90.69 95 ALA A CA 1
ATOM 737 C C . ALA A 1 95 ? 9.631 0.989 -14.892 1.00 90.69 95 ALA A C 1
ATOM 739 O O . ALA A 1 95 ? 8.595 0.335 -14.913 1.00 90.69 95 ALA A O 1
ATOM 740 N N . GLY A 1 96 ? 10.182 1.482 -16.008 1.00 88.94 96 GLY A N 1
ATOM 741 C CA . GLY A 1 96 ? 9.702 1.171 -17.358 1.00 88.94 96 GLY A CA 1
ATOM 742 C C . GLY A 1 96 ? 10.014 -0.253 -17.832 1.00 88.94 96 GLY A C 1
ATOM 743 O O . GLY A 1 96 ? 9.329 -0.729 -18.728 1.00 88.94 96 GLY A O 1
ATOM 744 N N . ASN A 1 97 ? 10.996 -0.920 -17.222 1.00 90.50 97 ASN A N 1
ATOM 745 C CA . ASN A 1 97 ? 11.338 -2.316 -17.496 1.00 90.50 97 ASN A CA 1
ATOM 746 C C . ASN A 1 97 ? 10.511 -3.290 -16.647 1.00 90.50 97 ASN A C 1
ATOM 748 O O . ASN A 1 97 ? 10.490 -4.477 -16.934 1.00 90.50 97 ASN A O 1
ATOM 752 N N . CYS A 1 98 ? 9.830 -2.810 -15.604 1.00 93.38 98 CYS A N 1
ATOM 753 C CA . CYS A 1 98 ? 9.067 -3.663 -14.702 1.00 93.38 98 CYS A CA 1
ATOM 754 C C . CYS A 1 98 ? 7.708 -4.045 -15.287 1.00 93.38 98 CYS A C 1
ATOM 756 O O . CYS A 1 98 ? 6.786 -3.225 -15.344 1.00 93.38 98 CYS A O 1
ATOM 758 N N . GLU A 1 99 ? 7.559 -5.314 -15.659 1.00 94.81 99 GLU A N 1
ATOM 759 C CA . GLU A 1 99 ? 6.328 -5.847 -16.228 1.00 94.81 99 GLU A CA 1
ATOM 760 C C . GLU A 1 99 ? 5.448 -6.449 -15.133 1.00 94.81 99 GLU A C 1
ATOM 762 O O . GLU A 1 99 ? 5.764 -7.463 -14.508 1.00 94.81 99 GLU A O 1
ATOM 767 N N . TRP A 1 100 ? 4.306 -5.813 -14.877 1.00 96.25 100 TRP A N 1
ATOM 768 C CA . TRP A 1 100 ? 3.333 -6.301 -13.905 1.00 96.25 100 TRP A CA 1
ATOM 769 C C . TRP A 1 100 ? 2.436 -7.370 -14.516 1.00 96.25 100 TRP A C 1
ATOM 771 O O . TRP A 1 100 ? 1.865 -7.182 -15.591 1.00 96.25 100 TRP A O 1
ATOM 781 N N . LYS A 1 101 ? 2.201 -8.451 -13.767 1.00 96.81 101 LYS A N 1
ATOM 782 C CA . LYS A 1 101 ? 1.233 -9.474 -14.164 1.00 96.81 101 LYS A CA 1
ATOM 783 C C . LYS A 1 101 ? -0.165 -8.857 -14.335 1.00 96.81 101 LYS A C 1
ATOM 785 O O . LYS A 1 101 ? -0.582 -8.047 -13.500 1.00 96.81 101 LYS A O 1
ATOM 790 N N . PRO A 1 102 ? -0.981 -9.311 -15.309 1.00 95.69 102 PRO A N 1
ATOM 791 C CA . PRO A 1 102 ? -2.299 -8.728 -15.581 1.00 95.69 102 PRO A CA 1
ATOM 792 C C . PRO A 1 102 ? -3.263 -8.715 -14.385 1.00 95.69 102 PRO A C 1
ATOM 794 O O . PRO A 1 102 ? -4.133 -7.848 -14.296 1.00 95.69 102 PRO A O 1
ATOM 797 N N . TRP A 1 103 ? -3.114 -9.665 -13.455 1.00 96.69 103 TRP A N 1
ATOM 798 C CA . TRP A 1 103 ? -3.961 -9.786 -12.265 1.00 96.69 103 TRP A CA 1
ATOM 799 C C . TRP A 1 103 ? -3.654 -8.735 -11.182 1.00 96.69 103 TRP A C 1
ATOM 801 O O . TRP A 1 103 ? -4.484 -8.519 -10.296 1.00 96.69 103 TRP A O 1
ATOM 811 N N . VAL A 1 104 ? -2.511 -8.045 -11.254 1.00 97.00 104 VAL A N 1
ATOM 812 C CA . VAL A 1 104 ? -2.106 -7.046 -10.254 1.00 97.00 104 VAL A CA 1
ATOM 813 C C . VAL A 1 104 ? -3.109 -5.902 -10.203 1.00 97.00 104 VAL A C 1
ATOM 815 O O . VAL A 1 104 ? -3.592 -5.560 -9.132 1.00 97.00 104 VAL A O 1
ATOM 818 N N . TYR A 1 105 ? -3.519 -5.364 -11.350 1.00 96.44 105 TYR A N 1
ATOM 819 C CA . TYR A 1 105 ? -4.473 -4.254 -11.400 1.00 96.44 105 TYR A CA 1
ATOM 820 C C . TYR A 1 105 ? -5.852 -4.579 -10.791 1.00 96.44 105 TYR A C 1
ATOM 822 O O . TYR A 1 105 ? -6.338 -3.784 -9.976 1.00 96.44 105 TYR A O 1
ATOM 830 N N . PRO A 1 106 ? -6.516 -5.709 -11.121 1.00 97.38 106 PRO A N 1
ATOM 831 C CA . PRO A 1 106 ? -7.750 -6.078 -10.438 1.00 97.38 106 PRO A CA 1
ATOM 832 C C . PRO A 1 106 ? -7.526 -6.389 -8.951 1.00 97.38 106 PRO A C 1
ATOM 834 O O . PRO A 1 106 ? -8.374 -6.017 -8.141 1.00 97.38 106 PRO A O 1
ATOM 837 N N . ALA A 1 107 ? -6.393 -6.976 -8.553 1.00 96.69 107 ALA A N 1
ATOM 838 C CA . ALA A 1 107 ? -6.085 -7.174 -7.136 1.00 96.69 107 ALA A CA 1
ATOM 839 C C . ALA A 1 107 ? -5.903 -5.847 -6.382 1.00 96.69 107 ALA A C 1
ATOM 841 O O . ALA A 1 107 ? -6.510 -5.666 -5.328 1.00 96.69 107 ALA A O 1
ATOM 842 N N . THR A 1 108 ? -5.164 -4.883 -6.937 1.00 96.56 108 THR A N 1
ATOM 843 C CA . THR A 1 10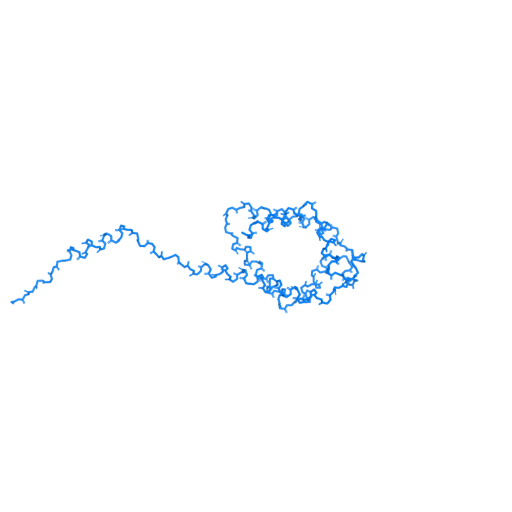8 ? -5.029 -3.520 -6.396 1.00 96.56 108 THR A CA 1
ATOM 844 C C . THR A 1 108 ? -6.393 -2.867 -6.216 1.00 96.56 108 THR A C 1
ATOM 846 O O . THR A 1 108 ? -6.660 -2.262 -5.177 1.00 96.56 108 THR A O 1
ATOM 849 N N . ARG A 1 109 ? -7.299 -3.050 -7.183 1.00 97.50 109 ARG A N 1
ATOM 850 C CA . ARG A 1 109 ? -8.669 -2.545 -7.084 1.00 97.50 109 ARG A CA 1
ATOM 851 C C . ARG A 1 109 ? -9.443 -3.184 -5.930 1.00 97.50 109 ARG A C 1
ATOM 853 O O . ARG A 1 109 ? -10.105 -2.464 -5.185 1.00 97.50 109 ARG A O 1
ATOM 860 N N . LEU A 1 110 ? -9.348 -4.503 -5.753 1.00 97.94 110 LEU A N 1
ATOM 861 C CA . LEU A 1 110 ? -9.988 -5.220 -4.640 1.00 97.94 110 LEU A CA 1
ATOM 862 C C . LEU A 1 110 ? -9.425 -4.795 -3.277 1.00 97.94 110 LEU A C 1
ATOM 864 O O . LEU A 1 110 ? -10.191 -4.570 -2.339 1.00 97.94 110 LEU A O 1
ATOM 868 N N . VAL A 1 111 ? -8.105 -4.620 -3.175 1.00 96.19 111 VAL A N 1
ATOM 869 C CA . VAL A 1 111 ? -7.453 -4.066 -1.978 1.00 96.19 111 VAL A CA 1
ATOM 870 C C . VAL A 1 111 ? -7.964 -2.651 -1.701 1.00 96.19 111 VAL A C 1
ATOM 872 O O . VAL A 1 111 ? -8.300 -2.330 -0.561 1.00 96.19 111 VAL A O 1
ATOM 875 N N . GLY A 1 112 ? -8.112 -1.831 -2.745 1.00 96.94 112 GLY A N 1
ATOM 876 C CA . GLY A 1 112 ? -8.695 -0.496 -2.648 1.00 96.94 112 GLY A CA 1
ATOM 877 C C . GLY A 1 112 ? -10.115 -0.507 -2.080 1.00 96.94 112 GLY A C 1
ATOM 878 O O . GLY A 1 112 ? -10.398 0.206 -1.117 1.00 96.94 112 GLY A O 1
ATOM 879 N N . VAL A 1 113 ? -10.989 -1.381 -2.596 1.00 97.81 113 VAL A N 1
ATOM 880 C CA . VAL A 1 113 ? -12.351 -1.582 -2.061 1.00 97.81 113 VAL A CA 1
ATOM 881 C C . VAL A 1 113 ? -12.302 -1.950 -0.579 1.00 97.81 113 VAL A C 1
ATOM 883 O O . VAL A 1 113 ? -13.008 -1.351 0.232 1.00 97.81 113 VAL A O 1
ATOM 886 N N . TYR A 1 114 ? -11.448 -2.902 -0.202 1.00 96.25 114 TYR A N 1
ATOM 887 C CA . TYR A 1 114 ? -11.307 -3.318 1.190 1.00 96.25 114 TYR A CA 1
ATOM 888 C C . TYR A 1 114 ? -10.887 -2.153 2.103 1.00 96.25 114 TYR A C 1
ATOM 890 O O . TYR A 1 114 ? -11.479 -1.953 3.165 1.00 96.25 114 TYR A O 1
ATOM 898 N N . TYR A 1 115 ? -9.925 -1.333 1.678 1.00 94.62 115 TYR A N 1
ATOM 899 C CA . TYR A 1 115 ? -9.484 -0.149 2.423 1.00 94.62 115 TYR A CA 1
ATOM 900 C C . TYR A 1 115 ? -10.592 0.893 2.593 1.00 94.62 115 TYR A C 1
ATOM 902 O O . TYR A 1 115 ? -10.780 1.418 3.695 1.00 94.62 115 TYR A O 1
ATOM 910 N N . VAL A 1 116 ? -11.382 1.138 1.546 1.00 96.25 116 VAL A N 1
ATOM 911 C CA . VAL A 1 116 ? -12.554 2.022 1.619 1.00 96.25 116 VAL A CA 1
ATOM 912 C C . VAL A 1 116 ? -13.575 1.487 2.624 1.00 96.25 116 VAL A C 1
ATOM 914 O O . VAL A 1 116 ? -14.050 2.241 3.473 1.00 96.25 116 VAL A O 1
ATOM 917 N N . LEU A 1 117 ? -13.870 0.184 2.609 1.00 94.69 117 LEU A N 1
ATOM 918 C CA . LEU A 1 117 ? -14.793 -0.434 3.568 1.00 94.69 117 LEU A CA 1
ATOM 919 C C . LEU A 1 117 ? -14.301 -0.312 5.017 1.00 94.69 117 LEU A C 1
ATOM 921 O O . LEU A 1 117 ? -15.094 -0.020 5.917 1.00 94.69 117 LEU A O 1
ATOM 925 N N . VAL A 1 118 ? -12.996 -0.487 5.255 1.00 91.38 118 VAL A N 1
ATOM 926 C CA . VAL A 1 118 ? -12.386 -0.286 6.580 1.00 91.38 118 VAL A CA 1
ATOM 927 C C . VAL A 1 118 ? -12.585 1.153 7.065 1.00 91.38 118 VAL A C 1
ATOM 929 O O . VAL A 1 118 ? -12.923 1.357 8.235 1.00 91.38 118 VAL A O 1
ATOM 932 N N . ALA A 1 119 ? -12.418 2.141 6.183 1.00 92.19 119 ALA A N 1
ATOM 933 C CA . ALA A 1 119 ? -12.618 3.548 6.512 1.00 92.19 119 ALA A CA 1
ATOM 934 C C . ALA A 1 119 ? -14.098 3.885 6.756 1.00 92.19 119 ALA A C 1
ATOM 936 O O . ALA A 1 119 ? -14.428 4.521 7.755 1.00 92.19 119 ALA A O 1
ATOM 937 N N . LEU A 1 120 ? -15.010 3.403 5.907 1.00 92.00 120 LEU A N 1
ATOM 938 C CA . LEU A 1 120 ? -16.455 3.611 6.059 1.00 92.00 120 LEU A CA 1
ATOM 939 C C . LEU A 1 120 ? -17.001 3.001 7.355 1.00 92.00 120 LEU A C 1
ATOM 941 O O . LEU A 1 120 ? -17.816 3.620 8.037 1.00 92.00 120 LEU A O 1
ATOM 945 N N . ASN A 1 121 ? -16.524 1.815 7.740 1.00 88.31 121 ASN A N 1
ATOM 946 C CA . ASN A 1 121 ? -16.900 1.198 9.012 1.00 88.31 121 ASN A CA 1
ATOM 947 C C . ASN A 1 121 ? -16.464 2.046 10.220 1.00 88.31 121 ASN A C 1
ATOM 949 O O . ASN A 1 121 ? -17.135 2.053 11.248 1.00 88.31 121 ASN A O 1
ATOM 953 N N . GLU A 1 122 ? -15.355 2.779 10.108 1.00 86.00 122 GLU A N 1
ATOM 954 C CA . GLU A 1 122 ? -14.936 3.724 11.145 1.00 86.00 122 GLU A CA 1
ATOM 955 C C . GLU A 1 122 ? -15.877 4.930 11.230 1.00 86.00 122 GLU A C 1
ATOM 957 O O . GLU A 1 122 ? -16.269 5.316 12.329 1.00 86.00 122 GLU A O 1
ATOM 962 N N . PHE A 1 123 ? -16.295 5.489 10.090 1.00 77.44 123 PHE A N 1
ATOM 963 C CA . PHE A 1 123 ? -17.244 6.607 10.069 1.00 77.44 123 PHE A CA 1
ATOM 964 C C . PHE A 1 123 ? -18.595 6.239 10.685 1.00 77.44 123 PHE A C 1
ATOM 966 O O . PHE A 1 123 ? -19.131 7.015 11.473 1.00 77.44 123 PHE A O 1
ATOM 973 N N . ARG A 1 124 ? -19.100 5.031 10.402 1.00 80.44 124 ARG A N 1
ATOM 974 C CA . ARG A 1 124 ? -20.350 4.517 10.990 1.00 80.44 124 ARG A CA 1
ATOM 975 C C . ARG A 1 124 ? -20.280 4.375 12.511 1.00 80.44 124 ARG A C 1
ATOM 977 O O . ARG A 1 124 ? -21.275 4.583 13.191 1.00 80.44 124 ARG A O 1
ATOM 984 N N . LYS A 1 125 ? -19.112 4.030 13.058 1.00 75.00 125 LYS A N 1
ATOM 985 C CA . LYS A 1 125 ? -18.916 3.906 14.513 1.00 75.00 125 LYS A CA 1
ATOM 986 C C . LYS A 1 125 ? -18.860 5.254 15.222 1.00 75.00 125 LYS A C 1
ATOM 988 O O . LYS A 1 125 ? -19.238 5.321 16.380 1.00 75.00 125 LYS A O 1
ATOM 993 N N . GLY A 1 126 ? -18.415 6.307 14.537 1.00 61.59 126 GLY A N 1
ATOM 994 C CA . GLY A 1 126 ? -18.438 7.669 15.074 1.00 61.59 126 GLY A CA 1
ATOM 995 C C . GLY A 1 126 ? -19.825 8.320 15.077 1.00 61.59 126 GLY A C 1
ATOM 996 O O . GLY A 1 126 ? -20.005 9.317 15.759 1.00 61.59 126 GLY A O 1
ATOM 997 N N . THR A 1 127 ? -20.789 7.775 14.324 1.00 58.47 127 THR A N 1
ATOM 998 C CA . THR A 1 127 ? -22.185 8.259 14.261 1.00 58.47 127 THR A CA 1
ATOM 999 C C . THR A 1 127 ? -23.128 7.521 15.206 1.00 58.47 127 THR A C 1
ATOM 1001 O O . THR A 1 127 ? -24.253 7.965 15.407 1.00 58.47 127 THR A O 1
ATOM 1004 N N . ALA A 1 128 ? -22.687 6.407 15.797 1.00 52.09 128 ALA A N 1
ATOM 1005 C CA . ALA A 1 128 ? -23.377 5.804 16.925 1.00 52.09 128 ALA A CA 1
ATOM 1006 C C . ALA A 1 128 ? -23.054 6.638 18.169 1.00 52.09 128 ALA A C 1
ATOM 1008 O O . ALA A 1 128 ? -22.108 6.345 18.900 1.00 52.09 128 ALA A O 1
ATOM 1009 N N . GLU A 1 129 ? -23.808 7.719 18.361 1.00 51.75 129 GLU A N 1
ATOM 1010 C CA . GLU A 1 129 ? -23.902 8.386 19.655 1.00 51.75 129 GLU A CA 1
ATOM 1011 C C . GLU A 1 129 ? -24.216 7.296 20.696 1.00 51.75 129 GLU A C 1
ATOM 1013 O O . GLU A 1 129 ? -25.128 6.489 20.462 1.00 51.75 129 GLU A O 1
ATOM 1018 N N . PRO A 1 130 ? -23.440 7.163 21.790 1.00 48.94 130 PRO A N 1
ATOM 1019 C CA . PRO A 1 130 ? -23.850 6.271 22.863 1.00 48.94 130 PRO A CA 1
ATOM 1020 C C . PRO A 1 130 ? -25.268 6.686 23.274 1.00 48.94 130 PRO A C 1
ATOM 1022 O O . PRO A 1 130 ? -25.546 7.889 23.286 1.00 48.94 130 PRO A O 1
ATOM 1025 N N . PRO A 1 131 ? -26.180 5.739 23.574 1.00 48.06 131 PRO A N 1
ATOM 1026 C CA . PRO A 1 131 ? -27.452 6.125 24.165 1.00 48.06 131 PRO A CA 1
ATOM 1027 C C . PRO A 1 131 ? -27.105 7.011 25.354 1.00 48.06 131 PRO A C 1
ATOM 1029 O O . PRO A 1 131 ? -26.272 6.608 26.167 1.00 48.06 131 PRO A O 1
ATOM 1032 N N . VAL A 1 132 ? -27.648 8.233 25.378 1.00 57.84 132 VAL A N 1
ATOM 1033 C CA . VAL A 1 132 ? -27.480 9.158 26.498 1.00 57.84 132 VAL A CA 1
ATOM 1034 C C . VAL A 1 132 ? -27.787 8.342 27.742 1.00 57.84 132 VAL A C 1
ATOM 1036 O O . VAL A 1 132 ? -28.925 7.909 27.939 1.00 57.84 132 VAL A O 1
ATOM 1039 N N . GLU A 1 133 ? -26.744 8.026 28.506 1.00 53.19 133 GLU A N 1
ATOM 1040 C CA . GLU A 1 133 ? -26.871 7.321 29.766 1.00 53.19 133 GLU A CA 1
ATOM 1041 C C . GLU A 1 133 ? -27.465 8.365 30.703 1.00 53.19 133 GLU A C 1
ATOM 1043 O O . GLU A 1 133 ? -26.762 9.151 31.332 1.00 53.19 133 GLU A O 1
ATOM 1048 N N . GLU A 1 134 ? -28.790 8.485 30.638 1.00 55.34 134 GLU A N 1
ATOM 1049 C CA . GLU A 1 134 ? -29.576 9.337 31.506 1.00 55.34 134 GLU A CA 1
ATOM 1050 C C . GLU A 1 134 ? -29.228 8.910 32.928 1.00 55.34 134 GLU A C 1
ATOM 1052 O O . GLU A 1 134 ? -29.577 7.811 33.376 1.00 55.34 134 GLU A O 1
ATOM 1057 N N . ASN A 1 135 ? -28.419 9.749 33.570 1.00 62.03 135 ASN A N 1
ATOM 1058 C CA . ASN A 1 135 ? -27.783 9.478 34.841 1.00 62.03 135 ASN A CA 1
ATOM 1059 C C . ASN A 1 135 ? -28.879 9.074 35.837 1.00 62.03 135 ASN A C 1
ATOM 1061 O O . ASN A 1 135 ? -29.929 9.718 35.887 1.00 62.03 135 ASN A O 1
ATOM 1065 N N . SER A 1 136 ? -28.693 8.005 36.619 1.00 60.22 136 SER A N 1
ATOM 1066 C CA . SER A 1 136 ? -29.763 7.508 37.509 1.00 60.22 136 SER A CA 1
ATOM 1067 C C . SER A 1 136 ? -30.257 8.588 38.482 1.00 60.22 136 SER A C 1
ATOM 1069 O O . SER A 1 136 ? -31.433 8.609 38.838 1.00 60.22 136 SER A O 1
ATOM 1071 N N . SER A 1 137 ? -29.371 9.530 38.813 1.00 63.12 137 SER A N 1
ATOM 1072 C CA . SER A 1 137 ? -29.653 10.745 39.575 1.00 63.12 137 SER A CA 1
ATOM 1073 C C . SER A 1 137 ? -30.687 11.659 38.902 1.00 63.12 137 SER A C 1
ATOM 1075 O O . SER A 1 137 ? -31.563 12.190 39.582 1.00 63.12 137 SER A O 1
ATOM 1077 N N . ASP A 1 138 ? -30.635 11.820 37.578 1.00 64.31 138 ASP A N 1
ATOM 1078 C CA . ASP A 1 138 ? -31.595 12.636 36.824 1.00 64.31 138 ASP A CA 1
ATOM 1079 C C . ASP A 1 138 ? -32.956 11.943 36.748 1.00 64.31 138 ASP A C 1
ATOM 1081 O O . ASP A 1 138 ? -33.990 12.597 36.897 1.00 64.31 138 ASP A O 1
ATOM 1085 N N . ARG A 1 139 ? -32.996 10.608 36.625 1.00 67.44 139 ARG A N 1
ATOM 1086 C CA . ARG A 1 139 ? -34.263 9.861 36.720 1.00 67.44 139 ARG A CA 1
ATOM 1087 C C . ARG A 1 139 ? -34.902 9.986 38.091 1.00 67.44 139 ARG A C 1
ATOM 1089 O O . ARG A 1 139 ? -36.117 10.171 38.177 1.00 67.44 139 ARG A O 1
ATOM 1096 N N . GLU A 1 140 ? -34.110 9.889 39.154 1.00 69.31 140 GLU A N 1
ATOM 1097 C CA . GLU A 1 140 ? -34.622 9.988 40.517 1.00 69.31 140 GLU A CA 1
ATOM 1098 C C . GLU A 1 140 ? -35.161 11.398 40.786 1.00 69.31 140 GLU A C 1
ATOM 1100 O O . GLU A 1 140 ? -36.315 11.540 41.194 1.00 69.31 140 GLU A O 1
ATOM 1105 N N . PHE A 1 141 ? -34.411 12.440 40.418 1.00 67.38 141 PHE A N 1
ATOM 1106 C CA . PHE A 1 141 ? -34.839 13.834 40.550 1.00 67.38 141 PHE A CA 1
ATOM 1107 C C . PHE A 1 141 ? -36.099 14.145 39.727 1.00 67.38 141 PHE A C 1
ATOM 1109 O O . PHE A 1 141 ? -37.057 14.727 40.237 1.00 67.38 141 PHE A O 1
ATOM 1116 N N . THR A 1 142 ? -36.165 13.674 38.479 1.00 72.69 142 THR A N 1
ATOM 1117 C CA . THR A 1 142 ? -37.343 13.859 37.615 1.00 72.69 142 THR A CA 1
ATOM 1118 C C . THR A 1 142 ? -38.563 13.097 38.148 1.00 72.69 142 THR A C 1
ATOM 1120 O O . THR A 1 142 ? -39.697 13.577 38.048 1.00 72.69 142 THR A O 1
ATOM 1123 N N . SER A 1 143 ? -38.356 11.932 38.774 1.00 71.19 143 SER A N 1
ATOM 1124 C CA . SER A 1 143 ? -39.426 11.180 39.441 1.00 71.19 143 SER A CA 1
ATOM 1125 C C . SER A 1 143 ? -39.942 11.891 40.697 1.00 71.19 143 SER A C 1
ATOM 1127 O O . SER A 1 143 ? -41.152 11.906 40.940 1.00 71.19 143 SER A O 1
ATOM 1129 N N . LEU A 1 144 ? -39.049 12.534 41.458 1.00 71.19 144 LEU A N 1
ATOM 1130 C CA . LEU A 1 144 ? -39.391 13.301 42.652 1.00 71.19 144 LEU A CA 1
ATOM 1131 C C . LEU A 1 144 ? -40.160 14.570 42.290 1.00 71.19 144 LEU A C 1
ATOM 1133 O O . LEU A 1 144 ? -41.190 14.841 42.899 1.00 71.19 144 LEU A O 1
ATOM 1137 N N . LEU A 1 145 ? -39.743 15.289 41.246 1.00 72.25 145 LEU A N 1
ATOM 1138 C CA . LEU A 1 145 ? -40.470 16.457 40.742 1.00 72.25 145 LEU A CA 1
ATOM 1139 C C . LEU A 1 145 ? -41.875 16.098 40.246 1.00 72.25 145 LEU A C 1
ATOM 1141 O O . LEU A 1 145 ? -42.829 16.824 40.515 1.00 72.25 145 LEU A O 1
ATOM 1145 N N . ARG A 1 146 ? -42.035 14.947 39.580 1.00 71.94 146 ARG A N 1
ATOM 1146 C CA . ARG A 1 146 ? -43.355 14.468 39.140 1.00 71.94 146 ARG A CA 1
ATOM 1147 C C . ARG A 1 146 ? -44.262 14.087 40.314 1.00 71.94 146 ARG A C 1
ATOM 1149 O O . ARG A 1 146 ? -45.471 14.265 40.218 1.00 71.94 146 ARG A O 1
ATOM 1156 N N . ARG A 1 147 ? -43.697 13.577 41.414 1.00 71.00 147 ARG A N 1
ATOM 1157 C CA . ARG A 1 147 ? -44.438 13.274 42.653 1.00 71.00 147 ARG A CA 1
ATOM 1158 C C . ARG A 1 147 ? -44.740 14.514 43.493 1.00 71.00 147 ARG A C 1
ATOM 1160 O O . ARG A 1 147 ? -45.734 14.518 44.207 1.00 71.00 147 ARG A O 1
ATOM 1167 N N . ALA A 1 148 ? -43.897 15.540 43.413 1.00 66.94 148 ALA A N 1
ATOM 1168 C CA . ALA A 1 148 ? -44.055 16.797 44.138 1.00 66.94 148 ALA A CA 1
ATOM 1169 C C . ALA A 1 148 ? -44.961 17.809 43.417 1.00 66.94 148 ALA A C 1
ATOM 1171 O O . ALA A 1 148 ? -45.266 18.857 43.984 1.00 66.94 148 ALA A O 1
ATOM 1172 N N . ALA A 1 149 ? -45.397 17.518 42.186 1.00 67.69 149 ALA A N 1
ATOM 1173 C CA . ALA A 1 149 ? -46.339 18.362 41.468 1.00 67.69 149 ALA A CA 1
ATOM 1174 C C . ALA A 1 149 ? -47.691 18.386 42.217 1.00 67.69 149 ALA A C 1
ATOM 1176 O O . ALA A 1 149 ? -48.326 17.336 42.355 1.00 67.69 149 ALA A O 1
ATOM 1177 N N . PRO A 1 150 ? -48.146 19.549 42.719 1.00 64.25 150 PRO A N 1
ATOM 1178 C CA . PRO A 1 150 ? -49.427 19.640 43.404 1.00 64.25 150 PRO A CA 1
ATOM 1179 C C . PRO A 1 150 ? -50.560 19.323 42.424 1.00 64.25 150 PRO A C 1
ATOM 1181 O O . PRO A 1 150 ? -50.583 19.819 41.295 1.00 64.25 150 PRO A O 1
ATOM 1184 N N . LEU A 1 151 ? -51.496 18.477 42.865 1.00 65.38 151 LEU A N 1
ATOM 1185 C CA . LEU A 1 151 ? -52.698 18.153 42.103 1.00 65.38 151 LEU A CA 1
ATOM 1186 C C . LEU A 1 151 ? -53.455 19.446 41.764 1.00 65.38 151 LEU A C 1
ATOM 1188 O O . LEU A 1 151 ? -53.560 20.325 42.627 1.00 65.38 151 LEU A O 1
ATOM 1192 N N . PRO A 1 152 ? -53.996 19.576 40.538 1.00 54.81 152 PRO A N 1
ATOM 1193 C CA . PRO A 1 152 ? -54.804 20.728 40.183 1.00 54.81 152 PRO A CA 1
ATOM 1194 C C . PRO A 1 152 ? -55.984 20.790 41.150 1.00 54.81 152 PRO A C 1
ATOM 1196 O O . PRO A 1 152 ? -56.777 19.852 41.248 1.00 54.81 152 PRO A O 1
ATOM 1199 N N . ILE A 1 153 ? -56.059 21.887 41.900 1.00 58.50 153 ILE A N 1
ATOM 1200 C CA . ILE A 1 153 ? -57.166 22.166 42.808 1.00 58.50 153 ILE A CA 1
ATOM 1201 C C . ILE A 1 153 ? -58.415 22.289 41.933 1.00 58.50 153 ILE A C 1
ATOM 1203 O O . ILE A 1 153 ? -58.616 23.284 41.238 1.00 58.50 153 ILE A O 1
ATOM 1207 N N . SER A 1 154 ? -59.216 21.224 41.932 1.00 54.53 154 SER A N 1
ATOM 1208 C CA . SER A 1 154 ? -60.534 21.157 41.312 1.00 54.53 154 SER A CA 1
ATOM 1209 C C . SER A 1 154 ? -61.451 22.148 42.023 1.00 54.53 154 SER A C 1
ATOM 1211 O O . SER A 1 154 ? -62.023 21.845 43.067 1.00 54.53 154 SER A O 1
ATOM 1213 N N . GLY A 1 155 ? -61.552 23.358 41.480 1.00 62.50 155 GLY A N 1
ATOM 1214 C CA . GLY A 1 155 ? -62.499 24.361 41.938 1.00 62.50 155 GLY A CA 1
ATOM 1215 C C . GLY A 1 155 ? -63.896 24.109 41.380 1.00 62.50 155 GLY A C 1
ATOM 1216 O O . GLY A 1 155 ? -64.151 24.479 40.235 1.00 62.50 155 GLY A O 1
ATOM 1217 N N . ARG A 1 156 ? -64.772 23.539 42.215 1.00 45.69 156 ARG A N 1
ATOM 1218 C CA . ARG A 1 156 ? -66.164 23.941 42.531 1.00 45.69 156 ARG A CA 1
ATOM 1219 C C . ARG A 1 156 ? -67.013 22.752 42.949 1.00 45.69 156 ARG A C 1
ATOM 1221 O O . ARG A 1 156 ? -67.053 21.764 42.189 1.00 45.69 156 ARG A O 1
#

Secondary structure (DSSP, 8-state):
-HHHHHHHHHHHHHH-HHHHHHHHHHHHBSSGGG--B-TTHHHHHHHHHHHHHHHHH--S--HHHHHHHHHHHHHHHH-HHHHHHHHHHHHBTTTTT--B-TTHHHHHHHHHHHHHHHHHHHHHHHH-PPP----HHHHHHHHHHHHHSPPP----

Foldseek 3Di:
DQLVVLLVQLVCLQPPVPVVLLVCLVVWWPCSVPWAWDPVVSVVSNVSSVVSNVVSPDPDDCLVVLQVLLVVLQCLQPPVPCNVLVVLVVTTPCSVPTHTDPVSSVVSNVSSVVSNVSNVVSVVVVPPDPPPPCDVVNVVVVVVVVVPPDDPPPDD